Protein AF-A0A953BF43-F1 (afdb_monomer_lite)

Secondary structure (DSSP, 8-state):
-EE-GGG-EE-HHHHHHHIIIIIIS---B---TTPBPTTT--B-SS-EEEETTEEEEEEEHHHHHHHHHHHHT-GGGT----------

Radius of gyration: 12.68 Å; chains: 1; bounding box: 24×40×31 Å

Structure (mmCIF, N/CA/C/O backbone):
data_AF-A0A953BF43-F1
#
_entry.id   AF-A0A953BF43-F1
#
loop_
_atom_site.group_PDB
_atom_site.id
_atom_site.type_symbol
_atom_site.label_atom_id
_atom_site.label_alt_id
_atom_site.label_comp_id
_atom_site.label_asym_id
_atom_site.label_entity_id
_atom_site.label_seq_id
_atom_site.pdbx_PDB_ins_code
_atom_site.Cartn_x
_atom_site.Cartn_y
_atom_site.Cartn_z
_atom_site.occupancy
_atom_site.B_iso_or_equiv
_atom_site.auth_seq_id
_atom_site.auth_comp_id
_atom_site.auth_asym_id
_atom_site.auth_atom_id
_atom_site.pdbx_PDB_model_num
ATOM 1 N N . MET A 1 1 ? -7.590 6.498 5.810 1.00 95.00 1 MET A N 1
ATOM 2 C CA . MET A 1 1 ? -6.932 6.632 4.483 1.00 95.00 1 MET A CA 1
ATOM 3 C C . MET A 1 1 ? -5.482 7.000 4.742 1.00 95.00 1 MET A C 1
ATOM 5 O O . MET A 1 1 ? -5.225 7.540 5.806 1.00 95.00 1 MET A O 1
ATOM 9 N N . VAL A 1 2 ? -4.549 6.690 3.844 1.00 97.81 2 VAL A N 1
ATOM 10 C CA . VAL A 1 2 ? -3.152 7.131 3.985 1.00 97.81 2 VAL A CA 1
ATOM 11 C C . VAL A 1 2 ? -2.770 7.993 2.792 1.00 97.81 2 VAL A C 1
ATOM 13 O O . VAL A 1 2 ? -3.005 7.589 1.653 1.00 97.81 2 VAL A O 1
ATOM 16 N N . GLU A 1 3 ? -2.191 9.157 3.074 1.00 98.12 3 GLU A N 1
ATOM 17 C CA . GLU A 1 3 ? -1.662 10.090 2.081 1.00 98.12 3 GLU A CA 1
ATOM 18 C C . GLU A 1 3 ? -0.172 9.830 1.818 1.00 98.12 3 GLU A C 1
ATOM 20 O O . GLU A 1 3 ? 0.609 9.595 2.744 1.00 98.12 3 GLU A O 1
ATOM 25 N N . GLY A 1 4 ? 0.199 9.820 0.539 1.00 97.38 4 GLY A N 1
ATOM 26 C CA . GLY A 1 4 ? 1.569 9.764 0.041 1.00 97.38 4 GLY A CA 1
ATOM 27 C C . GLY A 1 4 ? 2.004 11.098 -0.572 1.00 97.38 4 GLY A C 1
ATOM 28 O O . GLY A 1 4 ? 1.397 12.146 -0.364 1.00 97.38 4 GLY A O 1
ATOM 29 N N . HIS A 1 5 ? 3.073 11.084 -1.363 1.00 97.81 5 HIS A N 1
ATOM 30 C CA . HIS A 1 5 ? 3.550 12.294 -2.032 1.00 97.81 5 HIS A CA 1
ATOM 31 C C . HIS A 1 5 ? 2.547 12.814 -3.072 1.00 97.81 5 HIS A C 1
ATOM 33 O O . HIS A 1 5 ? 1.805 12.045 -3.684 1.00 97.81 5 HIS A O 1
ATOM 39 N N . ARG A 1 6 ? 2.574 14.136 -3.302 1.00 95.81 6 ARG A N 1
ATOM 40 C CA . ARG A 1 6 ? 1.731 14.847 -4.286 1.00 95.81 6 ARG A CA 1
ATOM 41 C C . ARG A 1 6 ? 0.221 14.622 -4.089 1.00 95.81 6 ARG A C 1
ATOM 43 O O . ARG A 1 6 ? -0.518 14.597 -5.067 1.00 95.81 6 ARG A O 1
ATOM 50 N N . GLY A 1 7 ? -0.230 14.442 -2.844 1.00 95.69 7 GLY A N 1
ATOM 51 C CA . GLY A 1 7 ? -1.645 14.213 -2.533 1.00 95.69 7 GLY A CA 1
ATOM 52 C C . GLY A 1 7 ? -2.175 12.870 -3.041 1.00 95.69 7 GLY A C 1
ATOM 53 O O . GLY A 1 7 ? -3.380 12.712 -3.221 1.00 95.69 7 GLY A O 1
ATOM 54 N N . SER A 1 8 ? -1.292 11.904 -3.316 1.00 96.38 8 SER A N 1
ATOM 55 C CA . SER A 1 8 ? -1.705 10.534 -3.622 1.00 96.38 8 SER A CA 1
ATOM 56 C C .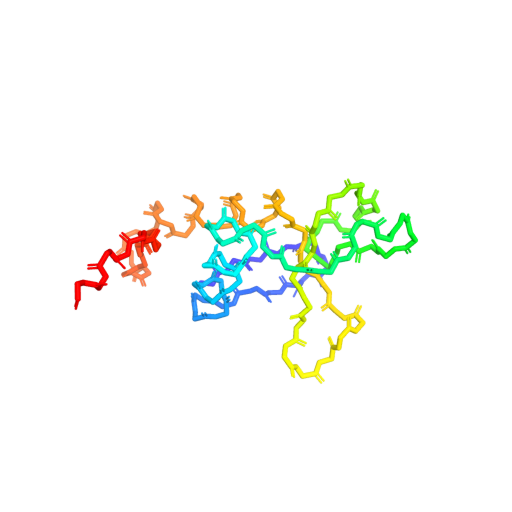 SER A 1 8 ? -2.349 9.894 -2.394 1.00 96.38 8 SER A C 1
ATOM 58 O O . SER A 1 8 ? -1.927 10.126 -1.263 1.00 96.38 8 SER A O 1
ATOM 60 N N . LEU A 1 9 ? -3.383 9.080 -2.600 1.00 96.81 9 LEU A N 1
ATOM 61 C CA . LEU A 1 9 ? -4.167 8.502 -1.511 1.00 96.81 9 LEU A CA 1
ATOM 62 C C . LEU A 1 9 ? -4.358 7.005 -1.728 1.00 96.81 9 LEU A C 1
ATOM 64 O O . LEU A 1 9 ? -4.680 6.561 -2.829 1.00 96.81 9 LEU A O 1
ATOM 68 N N . ILE A 1 10 ? -4.246 6.230 -0.649 1.00 97.69 10 ILE A N 1
ATOM 69 C CA . ILE A 1 10 ? -4.724 4.847 -0.603 1.00 97.69 10 ILE A CA 1
ATOM 70 C C . ILE A 1 10 ? -5.774 4.699 0.502 1.00 97.69 10 ILE A C 1
ATOM 72 O O . ILE A 1 10 ? -5.542 4.982 1.683 1.00 97.69 10 ILE A O 1
ATOM 76 N N . CYS A 1 11 ? -6.986 4.293 0.119 1.00 97.12 11 CYS A N 1
ATOM 77 C CA . CYS A 1 11 ? -8.067 4.068 1.076 1.00 97.12 11 CYS A CA 1
ATOM 78 C C . CYS A 1 11 ? -7.866 2.734 1.819 1.00 97.12 11 CYS A C 1
ATOM 80 O O . CYS A 1 11 ? -7.170 1.841 1.338 1.00 97.12 11 CYS A O 1
ATOM 82 N N . GLY A 1 12 ? -8.506 2.568 2.982 1.00 97.25 12 GLY A N 1
ATOM 83 C CA . GLY A 1 12 ? -8.335 1.362 3.805 1.00 97.25 12 GLY A CA 1
ATOM 84 C C . GLY A 1 12 ? -8.751 0.061 3.104 1.00 97.25 12 GLY A C 1
ATOM 85 O O . GLY A 1 12 ? -8.128 -0.975 3.330 1.00 97.25 12 GLY A O 1
ATOM 86 N N . LYS A 1 13 ? -9.755 0.118 2.215 1.00 96.81 13 LYS A N 1
ATOM 87 C CA . LYS A 1 13 ? -10.218 -1.035 1.422 1.00 96.81 13 LYS A CA 1
ATOM 88 C C . LYS A 1 13 ? -9.179 -1.453 0.378 1.00 96.81 13 LYS A C 1
ATOM 90 O O . LYS A 1 13 ? -8.791 -2.616 0.356 1.00 96.81 13 LYS A O 1
ATOM 95 N N . CYS A 1 14 ? -8.683 -0.505 -0.422 1.00 97.62 14 CYS A N 1
ATOM 96 C CA . CYS A 1 14 ? -7.625 -0.769 -1.402 1.00 97.62 14 CYS A CA 1
ATOM 97 C C . CYS A 1 14 ? -6.343 -1.239 -0.714 1.00 97.62 14 CYS A C 1
ATOM 99 O O . CYS A 1 14 ? -5.737 -2.206 -1.155 1.00 97.62 14 CYS A O 1
ATOM 101 N N . LEU A 1 15 ? -5.976 -0.621 0.414 1.00 98.25 15 LEU A N 1
ATOM 102 C CA . LEU A 1 15 ? -4.818 -1.039 1.197 1.00 98.25 15 LEU A CA 1
ATOM 103 C C . LEU A 1 15 ? -4.954 -2.483 1.692 1.00 98.25 15 LEU A C 1
ATOM 105 O O . LEU A 1 15 ? -3.983 -3.224 1.645 1.00 98.25 15 LEU A O 1
ATOM 109 N N . ALA A 1 16 ? -6.141 -2.907 2.134 1.00 97.75 16 ALA A N 1
ATOM 110 C CA . ALA A 1 16 ? -6.361 -4.283 2.576 1.00 97.75 16 ALA A CA 1
ATOM 111 C C . ALA A 1 16 ? -6.226 -5.304 1.432 1.00 97.75 16 ALA A C 1
ATOM 113 O O . ALA A 1 16 ? -5.670 -6.377 1.649 1.00 97.75 16 ALA A O 1
ATOM 114 N N . VAL A 1 17 ? -6.721 -4.985 0.232 1.00 97.19 17 VAL A N 1
ATOM 115 C CA . VAL A 1 17 ? -6.562 -5.835 -0.964 1.00 97.19 17 VAL A CA 1
ATOM 116 C C . VAL A 1 17 ? -5.091 -5.905 -1.370 1.00 97.19 17 VAL A C 1
ATOM 118 O O . VAL A 1 17 ? -4.512 -6.989 -1.378 1.00 97.19 17 VAL A O 1
ATOM 121 N N . ALA A 1 18 ? -4.458 -4.748 -1.565 1.00 97.44 18 ALA A N 1
ATOM 122 C CA . ALA A 1 18 ? -3.055 -4.643 -1.949 1.00 97.44 18 ALA A CA 1
ATOM 123 C C . ALA A 1 18 ? -2.117 -5.359 -0.966 1.00 97.44 18 ALA A C 1
ATOM 125 O O . ALA A 1 18 ? -1.178 -6.045 -1.365 1.00 97.44 18 ALA A O 1
ATOM 126 N N . TYR A 1 19 ? -2.390 -5.236 0.337 1.00 98.19 19 TYR A N 1
ATOM 127 C CA . TYR A 1 19 ? -1.617 -5.910 1.374 1.00 98.19 19 TYR A CA 1
ATOM 128 C C . TYR A 1 19 ? -1.761 -7.434 1.290 1.00 98.19 19 TYR A C 1
ATOM 130 O O . TYR A 1 19 ? -0.765 -8.145 1.386 1.00 98.19 19 TYR A O 1
ATOM 138 N N . ARG A 1 20 ? -2.973 -7.961 1.069 1.00 97.25 20 ARG A N 1
ATOM 139 C CA . ARG A 1 20 ? -3.158 -9.411 0.889 1.00 97.25 20 ARG A CA 1
ATOM 140 C C . ARG A 1 20 ? -2.418 -9.921 -0.343 1.00 97.25 20 ARG A C 1
ATOM 142 O O . ARG A 1 20 ? -1.711 -10.914 -0.242 1.00 97.25 20 ARG A O 1
ATOM 149 N N . GLU A 1 21 ? -2.542 -9.233 -1.468 1.00 95.88 21 GLU A N 1
ATOM 150 C CA . GLU A 1 21 ? -1.996 -9.700 -2.744 1.00 95.88 21 GLU A CA 1
ATOM 151 C C . GLU A 1 21 ? -0.469 -9.605 -2.811 1.00 95.88 21 GLU A C 1
ATOM 153 O O . GLU A 1 21 ? 0.185 -10.552 -3.235 1.00 95.88 21 GLU A O 1
ATOM 158 N N . VAL A 1 22 ? 0.119 -8.491 -2.366 1.00 95.88 22 VAL A N 1
ATOM 159 C CA . VAL A 1 22 ? 1.560 -8.236 -2.551 1.00 95.88 22 VAL A CA 1
ATOM 160 C C . VAL A 1 22 ? 2.381 -8.537 -1.301 1.00 95.88 22 VAL A C 1
ATOM 162 O O . VAL A 1 22 ? 3.510 -9.020 -1.410 1.00 95.88 22 VAL A O 1
ATOM 165 N N . VAL A 1 23 ? 1.842 -8.258 -0.108 1.00 96.75 23 VAL A N 1
ATOM 166 C CA . VAL A 1 23 ? 2.576 -8.465 1.152 1.00 96.75 23 VAL A CA 1
ATOM 167 C C . VAL A 1 23 ? 2.412 -9.893 1.662 1.00 96.75 23 VAL A C 1
ATOM 169 O O . VAL A 1 23 ? 3.403 -10.482 2.075 1.00 96.75 23 VAL A O 1
ATOM 172 N N . LEU A 1 24 ? 1.192 -10.445 1.650 1.00 96.38 24 LEU A N 1
ATOM 173 C CA . LEU A 1 24 ? 0.929 -11.787 2.193 1.00 96.38 24 LEU A CA 1
ATOM 174 C C . LEU A 1 24 ? 1.071 -12.900 1.152 1.00 96.38 24 LEU A C 1
ATOM 176 O O . LEU A 1 24 ? 1.675 -13.922 1.452 1.00 96.38 24 LEU A O 1
ATOM 180 N N . ALA A 1 25 ? 0.518 -12.717 -0.047 1.00 95.50 25 ALA A N 1
ATOM 181 C CA . ALA A 1 25 ? 0.560 -13.722 -1.111 1.00 95.50 25 ALA A CA 1
ATOM 182 C C . ALA A 1 25 ? 1.800 -13.603 -2.012 1.00 95.50 25 ALA A C 1
ATOM 184 O O . ALA A 1 25 ? 1.947 -14.374 -2.954 1.00 95.50 25 ALA A O 1
ATOM 185 N N . GLU A 1 26 ? 2.676 -12.629 -1.739 1.00 93.75 26 GLU A N 1
ATOM 186 C CA . GLU A 1 26 ? 3.896 -12.367 -2.508 1.00 93.75 26 GLU A CA 1
ATOM 187 C C . GLU A 1 26 ? 3.692 -12.174 -4.025 1.00 93.75 26 GLU A C 1
ATOM 189 O O . GLU A 1 26 ? 4.635 -12.309 -4.806 1.00 93.75 26 GLU A O 1
ATOM 194 N N . GLY A 1 27 ? 2.477 -11.812 -4.443 1.00 93.00 27 GLY A N 1
ATOM 195 C CA . GLY A 1 27 ? 2.140 -11.489 -5.823 1.00 93.00 27 GLY A CA 1
ATOM 196 C C . GLY A 1 27 ? 2.489 -10.047 -6.199 1.00 93.00 27 GLY A C 1
ATOM 197 O O . GLY A 1 27 ? 3.358 -9.405 -5.602 1.00 93.00 27 GLY A O 1
ATOM 198 N N . GLY A 1 28 ? 1.767 -9.519 -7.187 1.00 90.56 28 GLY A N 1
ATOM 199 C CA . GLY A 1 28 ? 1.992 -8.191 -7.763 1.00 90.56 28 GLY A CA 1
ATOM 200 C C . GLY A 1 28 ? 2.742 -8.238 -9.094 1.00 90.56 28 GLY A C 1
ATOM 201 O O . GLY A 1 28 ? 3.036 -9.307 -9.624 1.00 90.56 28 GLY A O 1
ATOM 202 N N . VAL A 1 29 ? 3.025 -7.056 -9.638 1.00 88.12 29 VAL A N 1
ATOM 203 C CA . VAL A 1 29 ? 3.749 -6.867 -10.904 1.00 88.12 29 VAL A CA 1
ATOM 204 C C . VAL A 1 29 ? 5.167 -6.358 -10.658 1.00 88.12 29 VAL A C 1
ATOM 206 O O . VAL A 1 29 ? 5.464 -5.764 -9.614 1.00 88.12 29 VAL A O 1
ATOM 209 N N . GLY A 1 30 ? 6.045 -6.562 -11.638 1.00 76.38 30 GLY A N 1
ATOM 210 C CA . GLY A 1 30 ? 7.441 -6.146 -11.551 1.00 76.38 30 GLY A CA 1
ATOM 211 C C . GLY A 1 30 ? 8.324 -7.065 -10.691 1.00 76.38 30 GLY A C 1
ATOM 212 O O . GLY A 1 30 ? 7.880 -8.128 -10.256 1.00 76.38 30 GLY A O 1
ATOM 213 N N . PRO A 1 31 ? 9.595 -6.690 -10.453 1.00 62.75 31 PRO A N 1
ATOM 214 C CA . PRO A 1 31 ? 10.112 -5.321 -10.439 1.00 62.75 31 PRO A CA 1
ATOM 215 C C . PRO A 1 31 ? 10.496 -4.803 -11.828 1.00 62.75 31 PRO A C 1
ATOM 217 O O . PRO A 1 31 ? 11.601 -5.035 -12.313 1.00 62.75 31 PRO A O 1
ATOM 220 N N . GLU A 1 32 ? 9.607 -4.050 -12.468 1.00 65.62 32 GLU A N 1
ATOM 221 C CA . GLU A 1 32 ? 9.988 -3.271 -13.640 1.00 65.62 32 GLU A CA 1
ATOM 222 C C . GLU A 1 32 ? 10.657 -1.994 -13.130 1.00 65.62 32 GLU A C 1
ATOM 224 O O . GLU A 1 32 ? 9.999 -1.096 -12.606 1.00 65.62 32 GLU A O 1
ATOM 229 N N . SER A 1 33 ? 11.986 -1.926 -13.244 1.00 60.66 33 SER A N 1
ATOM 230 C CA . SER A 1 33 ? 12.835 -0.844 -12.717 1.00 60.66 33 SER A CA 1
ATOM 231 C C . SER A 1 33 ? 12.502 0.558 -13.251 1.00 60.66 33 SER A C 1
ATOM 233 O O . SER A 1 33 ? 13.068 1.538 -12.772 1.00 60.66 33 SER A O 1
ATOM 235 N N . ALA A 1 34 ? 11.578 0.670 -14.208 1.00 73.31 34 ALA A N 1
ATOM 236 C CA . ALA A 1 34 ? 11.140 1.920 -14.815 1.00 73.31 34 ALA A CA 1
ATOM 237 C C . ALA A 1 34 ? 9.821 2.481 -14.246 1.00 73.31 34 ALA A C 1
ATOM 239 O O . ALA A 1 34 ? 9.483 3.625 -14.553 1.00 73.31 34 ALA A O 1
ATOM 240 N N . VAL A 1 35 ? 9.071 1.732 -13.425 1.00 85.94 35 VAL A N 1
ATOM 241 C CA . VAL A 1 35 ? 7.781 2.209 -12.897 1.00 85.94 35 VAL A CA 1
ATOM 242 C C . VAL A 1 35 ? 7.971 2.861 -11.527 1.00 85.94 35 VAL A C 1
ATOM 244 O O . VAL A 1 35 ? 8.476 2.250 -10.585 1.00 85.94 35 VAL A O 1
ATOM 247 N N . ALA A 1 36 ? 7.568 4.127 -11.407 1.00 92.50 36 ALA A N 1
ATOM 248 C CA . ALA A 1 36 ? 7.629 4.863 -10.150 1.00 92.50 36 ALA A CA 1
ATOM 249 C C . ALA A 1 36 ? 6.377 4.607 -9.298 1.00 92.50 36 ALA A C 1
ATOM 251 O O . ALA A 1 36 ? 5.249 4.795 -9.754 1.00 92.50 36 ALA A O 1
ATOM 252 N N . CYS A 1 37 ? 6.576 4.248 -8.030 1.00 94.81 37 CYS A N 1
ATOM 253 C CA . CYS A 1 37 ? 5.494 4.129 -7.055 1.00 94.81 37 CYS A CA 1
ATOM 254 C C . CYS A 1 37 ? 4.746 5.461 -6.907 1.00 94.81 37 CYS A C 1
ATOM 256 O O . CYS A 1 37 ? 5.355 6.485 -6.611 1.00 94.81 37 CYS A O 1
ATOM 258 N N . THR A 1 38 ? 3.420 5.465 -7.028 1.00 95.94 38 THR A N 1
ATOM 259 C CA . THR A 1 38 ? 2.613 6.689 -6.910 1.00 95.94 38 THR A CA 1
ATOM 260 C C . THR A 1 38 ? 2.650 7.279 -5.495 1.00 95.94 38 THR A C 1
ATOM 262 O O . THR A 1 38 ? 2.546 8.493 -5.340 1.00 95.94 38 THR A O 1
ATOM 265 N N . LEU A 1 39 ? 2.859 6.447 -4.465 1.00 97.38 39 LEU A N 1
ATOM 266 C CA . LEU A 1 39 ? 2.895 6.890 -3.066 1.00 97.38 39 LEU A CA 1
ATOM 267 C C . LEU A 1 39 ? 4.240 7.509 -2.655 1.00 97.38 39 LEU A C 1
ATOM 269 O O . LEU A 1 39 ? 4.233 8.513 -1.945 1.00 97.38 39 LEU A O 1
ATOM 273 N N . CYS A 1 40 ? 5.383 6.940 -3.067 1.00 97.00 40 CYS A N 1
ATOM 274 C CA . CYS A 1 40 ? 6.719 7.453 -2.700 1.00 97.00 40 CYS A CA 1
ATOM 275 C C . CYS A 1 40 ? 7.501 8.125 -3.834 1.00 97.00 40 CYS A C 1
ATOM 277 O O . CYS A 1 40 ? 8.529 8.739 -3.568 1.00 97.00 40 CYS A O 1
ATOM 279 N N . LEU A 1 41 ? 7.026 8.031 -5.077 1.00 95.50 41 LEU A N 1
ATOM 280 C CA . LEU A 1 41 ? 7.661 8.540 -6.302 1.00 95.50 41 LEU A CA 1
ATOM 281 C C . LEU A 1 41 ? 9.016 7.907 -6.650 1.00 95.50 41 LEU A C 1
ATOM 283 O O . LEU A 1 41 ? 9.708 8.397 -7.539 1.00 95.50 41 LEU A O 1
ATOM 287 N N . GLN A 1 42 ? 9.396 6.820 -5.980 1.00 93.88 42 GLN A N 1
ATOM 288 C CA . GLN A 1 42 ? 10.637 6.102 -6.255 1.00 93.88 42 GLN A CA 1
ATOM 289 C C . GLN A 1 42 ? 10.402 4.933 -7.213 1.00 93.88 42 GLN A C 1
ATOM 291 O O . GLN A 1 42 ? 9.397 4.224 -7.117 1.00 93.88 42 GLN A O 1
ATOM 296 N N . THR A 1 43 ? 11.370 4.707 -8.098 1.00 91.12 43 THR A N 1
ATOM 297 C CA . THR A 1 43 ? 11.526 3.468 -8.865 1.00 91.12 43 THR A CA 1
ATOM 298 C C . THR A 1 43 ? 12.252 2.456 -7.983 1.00 91.12 43 THR A C 1
ATOM 300 O O . THR A 1 43 ? 13.460 2.567 -7.772 1.00 91.12 43 THR A O 1
ATOM 303 N N . ASN A 1 44 ? 11.517 1.497 -7.423 1.00 85.25 44 ASN A N 1
ATOM 304 C CA . ASN A 1 44 ? 12.084 0.493 -6.524 1.00 85.25 44 ASN A CA 1
ATOM 305 C C . ASN A 1 44 ? 12.151 -0.868 -7.223 1.00 85.25 44 ASN A C 1
ATOM 307 O O . ASN A 1 44 ? 11.191 -1.234 -7.903 1.00 85.25 44 ASN A O 1
ATOM 311 N N . PRO A 1 45 ? 13.208 -1.673 -7.013 1.00 88.12 45 PRO A N 1
ATOM 312 C CA . PRO A 1 45 ? 13.296 -3.027 -7.552 1.00 88.12 45 PRO A CA 1
ATOM 313 C C . PRO A 1 45 ? 12.460 -4.016 -6.715 1.00 88.12 45 PRO A C 1
ATOM 315 O O . PRO A 1 45 ? 12.917 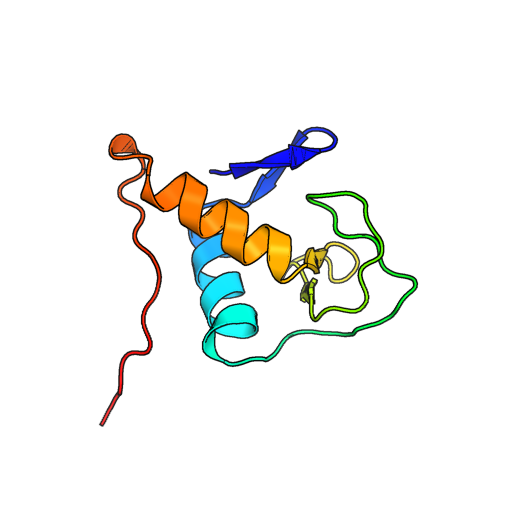-5.100 -6.366 1.00 88.12 45 PRO A O 1
ATOM 318 N N . THR A 1 46 ? 11.234 -3.635 -6.352 1.00 89.50 46 THR A N 1
ATOM 319 C CA . THR A 1 46 ? 10.305 -4.446 -5.556 1.00 89.50 46 THR A CA 1
ATOM 320 C C . THR A 1 46 ? 9.023 -4.736 -6.330 1.00 89.50 46 THR A C 1
ATOM 322 O O . THR A 1 46 ? 8.733 -4.116 -7.357 1.00 89.50 46 THR A O 1
ATOM 325 N N . ARG A 1 47 ? 8.242 -5.703 -5.838 1.00 92.88 47 ARG A N 1
ATOM 326 C CA . ARG A 1 47 ? 6.902 -5.977 -6.364 1.00 92.88 47 ARG A CA 1
ATOM 327 C C . ARG A 1 47 ? 5.979 -4.794 -6.085 1.00 92.88 47 ARG A C 1
ATOM 329 O O . ARG A 1 47 ? 6.063 -4.147 -5.035 1.00 92.88 47 ARG A O 1
ATOM 336 N N . HIS A 1 48 ? 5.090 -4.540 -7.029 1.00 95.25 48 HIS A N 1
ATOM 337 C CA . HIS A 1 48 ? 4.126 -3.456 -6.985 1.00 95.25 48 HIS A CA 1
ATOM 338 C C . HIS A 1 48 ? 2.699 -3.992 -7.057 1.00 95.25 48 HIS A C 1
ATOM 340 O O . HIS A 1 48 ? 2.428 -4.996 -7.714 1.00 95.25 48 HIS A O 1
ATOM 346 N N . TRP A 1 49 ? 1.777 -3.290 -6.406 1.00 96.12 49 TRP A N 1
ATOM 347 C CA . TRP A 1 49 ? 0.348 -3.492 -6.594 1.00 96.12 49 TRP A CA 1
ATOM 348 C C . TRP A 1 49 ? -0.188 -2.487 -7.622 1.00 96.12 49 TRP A C 1
ATOM 350 O O . TRP A 1 49 ? -0.102 -1.284 -7.346 1.00 96.12 49 TRP A O 1
ATOM 360 N N . PRO A 1 50 ? -0.708 -2.933 -8.780 1.00 94.94 50 PRO A N 1
ATOM 361 C CA . PRO A 1 50 ? -1.371 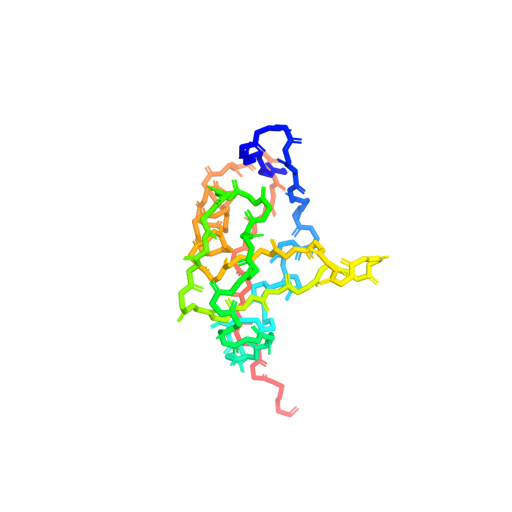-2.052 -9.735 1.00 94.94 50 PRO A CA 1
ATOM 362 C C . PRO A 1 50 ? -2.756 -1.649 -9.225 1.00 94.94 50 PRO A C 1
ATOM 364 O O . PRO A 1 50 ? -3.472 -2.450 -8.622 1.00 94.94 50 PRO A O 1
ATOM 367 N N . ALA A 1 51 ? -3.151 -0.400 -9.464 1.00 92.44 51 ALA A N 1
ATOM 368 C CA . ALA A 1 51 ? -4.485 0.051 -9.113 1.00 92.44 51 ALA A CA 1
ATOM 369 C C . ALA A 1 51 ? -5.530 -0.646 -10.011 1.00 92.44 51 ALA A C 1
ATOM 371 O O . ALA A 1 51 ? -5.321 -0.752 -11.218 1.00 92.44 51 ALA A O 1
ATOM 372 N N . PRO A 1 52 ? -6.705 -1.047 -9.485 1.00 90.44 52 PRO A N 1
ATOM 373 C CA . PRO A 1 52 ? -7.683 -1.824 -10.252 1.00 90.44 52 PRO A CA 1
ATOM 374 C C . PRO A 1 52 ? -8.300 -1.081 -11.445 1.00 90.44 52 PRO A C 1
ATOM 376 O O . PRO A 1 52 ? -8.923 -1.707 -12.295 1.00 90.44 52 PRO A O 1
ATOM 379 N N . LEU A 1 53 ? -8.196 0.252 -11.468 1.00 90.94 53 LEU A N 1
ATOM 380 C CA . LEU A 1 53 ? -8.795 1.115 -12.491 1.00 90.94 53 LEU A CA 1
ATOM 381 C C . LEU A 1 53 ? -7.773 1.690 -13.485 1.00 90.94 53 LEU A C 1
ATOM 383 O O . LEU A 1 53 ? -8.180 2.190 -14.528 1.00 90.94 53 LEU A O 1
ATOM 387 N N . ASP A 1 54 ? -6.480 1.657 -13.159 1.00 89.81 54 ASP A N 1
ATOM 388 C CA . ASP A 1 54 ? -5.395 2.145 -14.017 1.00 89.81 54 ASP A CA 1
ATOM 389 C C . ASP A 1 54 ? -4.099 1.435 -13.605 1.00 89.81 54 ASP A C 1
ATOM 391 O O . ASP A 1 54 ? -3.523 1.728 -12.556 1.00 89.81 54 ASP A O 1
ATOM 395 N N . ASP A 1 55 ? -3.647 0.485 -14.419 1.00 86.69 55 ASP A N 1
ATOM 396 C CA . ASP A 1 55 ? -2.470 -0.346 -14.149 1.00 86.69 55 ASP A CA 1
ATOM 397 C C . ASP A 1 55 ? -1.141 0.427 -14.211 1.00 86.69 55 ASP A C 1
ATOM 399 O O . ASP A 1 55 ? -0.123 -0.045 -13.702 1.00 86.69 55 ASP A O 1
ATOM 403 N N . ARG A 1 56 ? -1.155 1.657 -14.742 1.00 88.00 56 ARG A N 1
ATOM 404 C CA . ARG A 1 56 ? -0.017 2.591 -14.7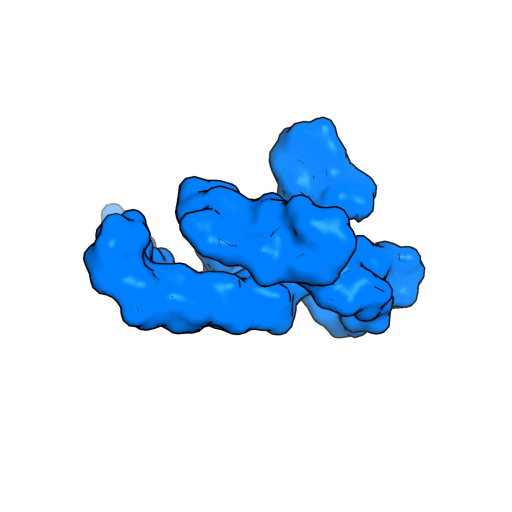10 1.00 88.00 56 ARG A CA 1
ATOM 405 C C . ARG A 1 56 ? 0.169 3.224 -13.331 1.00 88.00 56 ARG A C 1
ATOM 407 O O . ARG A 1 56 ? 1.228 3.787 -13.050 1.00 88.00 56 ARG A O 1
ATOM 414 N N . VAL A 1 57 ? -0.852 3.167 -12.474 1.00 93.00 57 VAL A N 1
ATOM 415 C CA . VAL A 1 57 ? -0.801 3.635 -11.086 1.00 93.00 57 VAL A CA 1
ATOM 416 C C . VAL A 1 57 ? -0.441 2.456 -10.198 1.00 93.00 57 VAL A C 1
ATOM 418 O O . VAL A 1 57 ? -1.189 1.487 -10.107 1.00 93.00 57 VAL A O 1
ATOM 421 N N . VAL A 1 58 ? 0.689 2.547 -9.502 1.00 95.06 58 VAL A N 1
ATOM 422 C CA . VAL A 1 58 ? 1.199 1.438 -8.690 1.00 95.06 58 VAL A CA 1
ATOM 423 C C . VAL A 1 58 ? 1.602 1.867 -7.282 1.00 95.06 58 VAL A C 1
ATOM 425 O O . VAL A 1 58 ? 2.075 2.982 -7.056 1.00 95.06 58 VAL A O 1
ATOM 428 N N . ALA A 1 59 ? 1.485 0.949 -6.322 1.00 96.81 59 ALA A N 1
ATOM 429 C CA . ALA A 1 59 ? 2.020 1.095 -4.970 1.00 96.81 59 ALA A CA 1
ATOM 430 C C . ALA A 1 59 ? 3.079 0.017 -4.690 1.00 96.81 59 ALA A C 1
ATOM 432 O O . ALA A 1 59 ? 2.792 -1.175 -4.794 1.00 96.81 59 ALA A O 1
ATOM 433 N N . CYS A 1 60 ? 4.303 0.416 -4.330 1.00 96.31 60 CYS A N 1
ATOM 434 C CA . CYS A 1 60 ? 5.381 -0.532 -4.028 1.00 96.31 60 CYS A CA 1
ATOM 435 C C . CYS A 1 60 ? 5.156 -1.264 -2.698 1.00 96.31 60 CYS A C 1
ATOM 437 O O . CYS A 1 60 ? 4.513 -0.737 -1.783 1.00 96.31 60 CYS A O 1
ATOM 439 N N . LEU A 1 61 ? 5.761 -2.448 -2.569 1.00 96.31 61 LEU A N 1
ATOM 440 C CA . LEU A 1 61 ? 5.727 -3.281 -1.363 1.00 96.31 61 LEU A CA 1
ATOM 441 C C . LEU A 1 61 ? 5.989 -2.491 -0.067 1.00 96.31 61 LEU A C 1
ATOM 443 O O . LEU A 1 61 ? 5.248 -2.621 0.909 1.00 96.31 61 LEU A O 1
ATOM 447 N N . GLU A 1 62 ? 7.017 -1.643 -0.060 1.00 96.44 62 GLU A N 1
ATOM 448 C CA . GLU A 1 62 ? 7.406 -0.867 1.122 1.00 96.44 62 GLU A CA 1
ATOM 449 C C . GLU A 1 62 ? 6.339 0.155 1.527 1.00 96.44 62 GLU A C 1
ATOM 451 O O . GLU A 1 62 ? 6.007 0.281 2.711 1.00 96.44 62 GLU A O 1
ATOM 456 N N . CYS A 1 63 ? 5.747 0.856 0.554 1.00 97.75 63 CYS A N 1
ATOM 457 C CA . CYS A 1 63 ? 4.647 1.776 0.818 1.00 97.75 63 CYS A CA 1
ATOM 458 C C . CYS A 1 63 ? 3.423 1.040 1.356 1.00 97.75 63 CYS A C 1
ATOM 460 O O . CYS A 1 63 ? 2.820 1.519 2.312 1.00 97.75 63 CYS A O 1
ATOM 462 N N . LEU A 1 64 ? 3.085 -0.137 0.823 1.00 98.06 64 LEU A N 1
ATOM 463 C CA . LEU A 1 64 ? 1.971 -0.941 1.336 1.00 98.06 64 LEU A CA 1
ATOM 464 C C . LEU A 1 64 ? 2.193 -1.336 2.802 1.00 98.06 64 LEU A C 1
ATOM 466 O O . LEU A 1 64 ? 1.302 -1.161 3.636 1.00 98.06 64 LEU A O 1
ATOM 470 N N . GLN A 1 65 ? 3.396 -1.801 3.149 1.00 98.25 65 GLN A N 1
ATOM 471 C CA . GLN A 1 65 ? 3.744 -2.153 4.527 1.00 98.25 65 GLN A CA 1
ATOM 472 C C . GLN A 1 65 ? 3.717 -0.940 5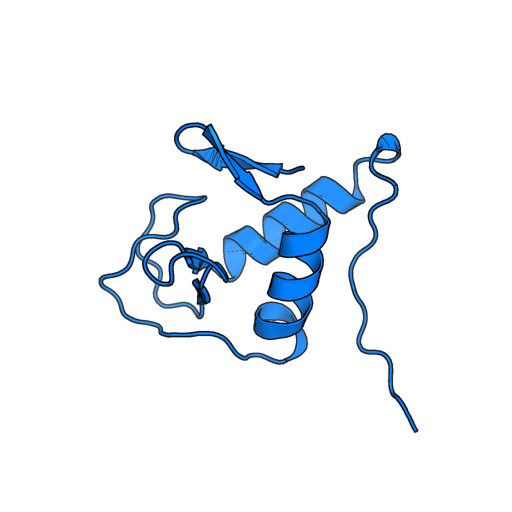.466 1.00 98.25 65 GLN A C 1
ATOM 474 O O . GLN A 1 65 ? 3.185 -1.025 6.577 1.00 98.25 65 GLN A O 1
ATOM 479 N N . ARG A 1 66 ? 4.272 0.200 5.036 1.00 98.12 66 ARG A N 1
ATOM 480 C CA . ARG A 1 66 ? 4.290 1.434 5.831 1.00 98.12 66 ARG A CA 1
ATOM 481 C C . ARG A 1 66 ? 2.883 1.993 6.032 1.00 98.12 66 ARG A C 1
ATOM 483 O O . ARG A 1 66 ? 2.528 2.302 7.168 1.00 98.12 66 ARG A O 1
ATOM 490 N N . SER A 1 67 ? 2.082 2.083 4.972 1.00 98.50 67 SER A N 1
ATOM 491 C CA . SER A 1 67 ? 0.698 2.559 5.035 1.00 98.50 67 SER A CA 1
ATOM 492 C C . SER A 1 67 ? -0.164 1.664 5.922 1.00 98.50 67 SER A C 1
ATOM 494 O O . SER A 1 67 ? -0.929 2.183 6.728 1.00 98.50 67 SER A O 1
ATOM 496 N N . ALA A 1 68 ? 0.004 0.339 5.851 1.00 98.44 68 ALA A N 1
ATOM 497 C CA . ALA A 1 68 ? -0.682 -0.603 6.739 1.00 98.44 68 ALA A CA 1
ATOM 498 C C . ALA A 1 68 ? -0.346 -0.349 8.212 1.00 98.44 68 ALA A C 1
ATOM 500 O O . ALA A 1 68 ? -1.238 -0.223 9.046 1.00 98.44 68 ALA A O 1
ATOM 501 N N . ARG A 1 69 ? 0.943 -0.215 8.543 1.00 97.69 69 ARG A N 1
ATOM 502 C CA . ARG A 1 69 ? 1.372 0.083 9.918 1.00 97.69 69 ARG A CA 1
ATOM 503 C C . ARG A 1 69 ? 0.877 1.442 10.404 1.00 97.69 69 ARG A C 1
ATOM 505 O O . ARG A 1 69 ? 0.584 1.572 11.586 1.00 97.69 69 ARG A O 1
ATOM 512 N N . LEU A 1 70 ? 0.828 2.444 9.527 1.00 97.44 70 LEU A N 1
ATOM 513 C CA . LEU A 1 70 ? 0.325 3.769 9.874 1.00 97.44 70 LEU A CA 1
ATOM 514 C C . LEU A 1 70 ? -1.177 3.719 10.162 1.00 97.44 70 LEU A C 1
ATOM 516 O O . LEU A 1 70 ? -1.598 4.153 11.227 1.00 97.44 70 LEU A O 1
ATOM 520 N N . LEU A 1 71 ? -1.963 3.139 9.253 1.00 97.69 71 LEU A N 1
ATOM 521 C CA . LEU A 1 71 ? -3.415 3.087 9.394 1.00 97.69 71 LEU A CA 1
ATOM 522 C C . LEU A 1 71 ? -3.849 2.201 10.572 1.00 97.69 71 LEU A C 1
ATOM 524 O O . LEU A 1 71 ? -4.796 2.537 11.261 1.00 97.69 71 LEU A O 1
ATOM 528 N N . ALA A 1 72 ? -3.113 1.130 10.875 1.00 97.12 72 ALA A N 1
ATOM 529 C CA . ALA A 1 72 ? -3.368 0.295 12.055 1.00 97.12 72 ALA A CA 1
ATOM 530 C C . ALA A 1 72 ? -3.118 0.987 13.398 1.00 97.12 72 ALA A C 1
ATOM 532 O O . ALA A 1 72 ? -3.596 0.516 14.426 1.00 97.12 72 ALA A O 1
ATOM 533 N N . LYS A 1 73 ? -2.311 2.053 13.410 1.00 96.88 73 LYS A N 1
ATOM 534 C CA . LYS A 1 73 ? -2.062 2.851 14.616 1.00 96.88 73 LYS A CA 1
ATOM 535 C C . LYS A 1 73 ? -3.131 3.915 14.839 1.00 96.88 73 LYS A C 1
ATOM 537 O O . LYS A 1 73 ? -3.138 4.512 15.909 1.00 96.88 73 LYS A O 1
ATOM 542 N N . ASP A 1 74 ? -3.988 4.161 13.852 1.00 95.75 74 ASP A N 1
ATOM 543 C CA . ASP A 1 74 ? -5.098 5.099 13.947 1.00 95.75 74 ASP A CA 1
ATOM 544 C C . ASP A 1 74 ? -6.337 4.377 14.519 1.00 95.75 74 ASP A C 1
ATOM 546 O O . ASP A 1 74 ? -6.966 3.590 13.797 1.00 95.75 74 ASP A O 1
ATOM 550 N N . PRO A 1 75 ? -6.702 4.619 15.795 1.00 93.44 75 PRO A N 1
ATOM 551 C CA . PRO A 1 75 ? -7.826 3.944 16.438 1.00 93.44 75 PRO A CA 1
ATOM 552 C C . PRO A 1 75 ? -9.182 4.358 15.854 1.00 93.44 75 PRO A C 1
ATOM 554 O O . PRO A 1 75 ? -10.126 3.572 15.915 1.00 93.44 75 PRO A O 1
ATOM 557 N N . GLU A 1 76 ? -9.293 5.551 15.265 1.00 95.38 76 GLU A N 1
ATOM 558 C CA . GLU A 1 76 ? -10.546 6.045 14.684 1.00 95.38 76 GLU A CA 1
ATOM 559 C C . GLU A 1 76 ? -10.826 5.406 13.320 1.00 95.38 76 GLU A C 1
ATOM 561 O O . GLU A 1 76 ? -11.974 5.314 12.886 1.00 95.38 76 GLU A O 1
ATOM 566 N N . SER A 1 77 ? -9.786 4.900 12.650 1.00 94.31 77 SER A N 1
ATOM 567 C CA . SER A 1 77 ? -9.927 4.256 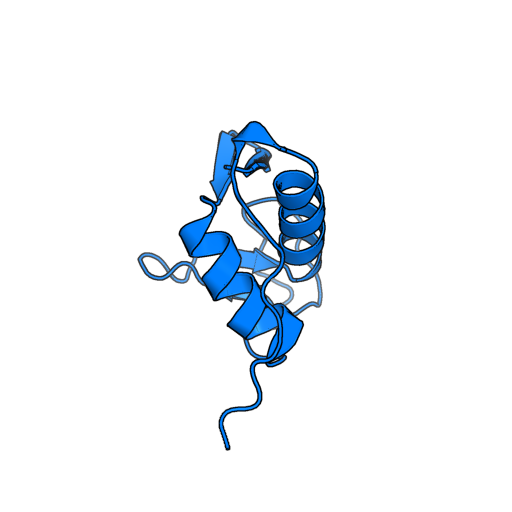11.344 1.00 94.31 77 SER A CA 1
ATOM 568 C C . SER A 1 77 ? -10.685 2.923 11.381 1.00 94.31 77 SER A C 1
ATOM 570 O O . SER A 1 77 ? -11.172 2.474 10.339 1.00 94.31 77 SER A O 1
ATOM 572 N N . GLY A 1 78 ? -10.718 2.248 12.539 1.00 94.25 78 GLY A N 1
ATOM 573 C CA . GLY A 1 78 ? -11.204 0.870 12.673 1.00 94.25 78 GLY A CA 1
ATOM 574 C C . GLY A 1 78 ? -10.425 -0.154 11.832 1.00 94.25 78 GLY A C 1
ATOM 575 O O . GLY A 1 78 ? -10.887 -1.279 11.637 1.00 94.25 78 GLY A O 1
ATOM 576 N N . TRP A 1 79 ? -9.266 0.222 11.283 1.00 96.56 79 TRP A N 1
ATOM 577 C CA . TRP A 1 79 ? -8.489 -0.614 10.379 1.00 96.56 79 TRP A CA 1
ATOM 578 C C . TRP A 1 79 ? -7.557 -1.550 11.151 1.00 96.56 79 TRP A C 1
ATOM 580 O O . TRP A 1 79 ? -6.861 -1.142 12.078 1.00 96.56 79 TRP A O 1
ATOM 590 N N . ALA A 1 80 ? -7.478 -2.806 10.716 1.00 95.50 80 ALA A N 1
ATOM 591 C CA . ALA A 1 80 ? -6.551 -3.796 11.252 1.00 95.50 80 ALA A CA 1
ATOM 592 C C . ALA A 1 80 ? -5.750 -4.446 10.121 1.00 95.50 80 ALA A C 1
ATOM 594 O O . ALA A 1 80 ? -6.245 -4.584 8.999 1.00 95.50 80 ALA A O 1
ATOM 595 N N . LEU A 1 81 ? -4.524 -4.887 10.429 1.00 95.62 81 LEU A N 1
ATOM 596 C CA . LEU A 1 81 ? -3.707 -5.615 9.459 1.00 95.62 81 LEU A CA 1
ATOM 597 C C . LEU A 1 81 ? -4.441 -6.884 8.997 1.00 95.62 81 LEU A C 1
ATOM 599 O O . LEU A 1 81 ? -4.850 -7.685 9.847 1.00 95.62 81 LEU A O 1
ATOM 603 N N . PRO A 1 82 ? -4.558 -7.115 7.675 1.00 95.62 82 PRO A N 1
ATOM 604 C CA . PRO A 1 82 ? -4.986 -8.402 7.156 1.00 95.62 82 PRO A CA 1
ATOM 605 C C . PRO A 1 82 ? -4.059 -9.518 7.646 1.00 95.62 82 PRO A C 1
ATOM 607 O O . PRO A 1 82 ? -2.845 -9.337 7.747 1.00 95.62 82 PRO A O 1
ATOM 610 N N . ARG A 1 83 ? -4.639 -10.683 7.933 1.00 92.25 83 ARG A N 1
ATOM 611 C CA . ARG A 1 83 ? -3.915 -11.902 8.305 1.00 92.25 83 ARG A CA 1
ATOM 612 C C . ARG A 1 83 ? -4.194 -12.973 7.260 1.00 92.25 83 ARG A C 1
ATOM 614 O O . ARG A 1 83 ? -5.230 -12.920 6.598 1.00 92.25 83 ARG A O 1
ATOM 621 N N . ILE A 1 84 ? -3.287 -13.937 7.137 1.00 82.00 84 ILE A N 1
ATOM 622 C CA . ILE A 1 84 ? -3.565 -15.166 6.397 1.00 82.00 84 ILE A CA 1
ATOM 623 C C . ILE A 1 84 ? -4.665 -15.889 7.175 1.00 82.00 84 ILE A C 1
ATOM 625 O O . ILE A 1 84 ? -4.447 -16.326 8.302 1.00 82.00 84 ILE A O 1
ATOM 629 N N . THR A 1 85 ? -5.868 -15.941 6.615 1.00 67.56 85 THR A N 1
ATOM 630 C CA . THR A 1 85 ? -6.902 -16.857 7.085 1.00 67.56 85 THR A CA 1
ATOM 631 C C . THR A 1 85 ? -6.640 -18.187 6.408 1.00 67.56 85 THR A C 1
ATOM 633 O O . THR A 1 85 ? -6.830 -18.298 5.199 1.00 67.56 85 THR A O 1
ATOM 636 N N . THR A 1 86 ? -6.178 -19.177 7.166 1.00 53.22 86 THR A N 1
ATOM 637 C CA . THR A 1 86 ? -6.239 -20.571 6.729 1.00 53.22 86 THR A CA 1
ATOM 638 C C . THR A 1 86 ? -7.722 -20.896 6.562 1.00 53.22 86 THR A C 1
ATOM 640 O O . THR A 1 86 ? -8.448 -20.972 7.551 1.00 53.22 86 THR A O 1
ATOM 643 N N . GLN A 1 87 ? -8.213 -20.939 5.325 1.00 46.12 87 GLN A N 1
ATOM 644 C CA . GLN A 1 87 ? -9.461 -21.638 5.041 1.00 46.12 87 GLN A CA 1
ATOM 645 C C . GLN A 1 87 ? -9.080 -23.106 4.865 1.00 46.12 87 GLN A C 1
ATOM 647 O O . GLN A 1 87 ? -8.370 -23.424 3.911 1.00 46.12 87 GLN A O 1
ATOM 652 N N . ASP A 1 88 ? -9.478 -23.935 5.832 1.00 37.34 88 ASP A N 1
ATOM 653 C CA . ASP A 1 88 ? -9.628 -25.385 5.649 1.00 37.34 88 ASP A CA 1
ATOM 654 C C . ASP A 1 88 ? -10.761 -25.679 4.651 1.00 37.34 88 ASP A C 1
ATOM 656 O O . ASP A 1 88 ? -11.786 -24.950 4.689 1.00 37.34 88 ASP A O 1
#

pLDDT: mean 91.33, std 11.62, range [37.34, 98.5]

Foldseek 3Di:
DDAAPPRDDDALVNLQVQCCACVVVVHADALPQPQAAPRHRHSDRAGWHADPVGSSHTHGPVNSVVRQVVLCVDVVNVHHHDDPDPDD

Sequence (88 aa):
MVEGHRGSLICGKCLAVAYREVVLAEGGVGPESAVACTLCLQTNPTRHWPAPLDDRVVACLECLQRSARLLAKDPESGWALPRITTQD